Protein AF-A0A088SK46-F1 (afdb_monomer_lite)

pLDDT: mean 75.3, std 12.59, range [52.19, 94.25]

Sequence (56 aa):
APNISRDVIKQLLPKAPPLQELIDQYDVQRDDSSDGSLEDDDYHATTETIITMPTE

Organism: Meleagris gallopavo (NCBI:txid9103)

Structure (mmCIF, N/CA/C/O backbone):
data_AF-A0A088SK46-F1
#
_entry.id   AF-A0A088SK46-F1
#
loop_
_atom_site.group_PDB
_atom_site.id
_atom_site.type_symbol
_atom_site.label_atom_id
_atom_site.label_alt_id
_atom_site.label_comp_id
_atom_site.label_asym_id
_atom_site.label_entity_id
_atom_site.label_seq_id
_atom_site.pdbx_PDB_ins_code
_atom_site.Cartn_x
_atom_site.Cartn_y
_atom_site.Cartn_z
_atom_site.occupancy
_atom_site.B_iso_or_equiv
_atom_site.auth_seq_id
_atom_site.auth_comp_id
_atom_site.auth_asym_id
_atom_site.auth_atom_id
_atom_site.pdbx_PDB_model_num
ATOM 1 N N . ALA A 1 1 ? -11.171 -18.881 -4.463 1.00 56.00 1 ALA A N 1
ATOM 2 C CA . ALA A 1 1 ? -11.141 -17.656 -3.635 1.00 56.00 1 ALA A CA 1
ATOM 3 C C . ALA A 1 1 ? -11.702 -17.986 -2.254 1.00 56.00 1 ALA A C 1
ATOM 5 O O . ALA A 1 1 ? -12.537 -18.884 -2.185 1.00 56.00 1 ALA A O 1
ATOM 6 N N . PRO A 1 2 ? -11.242 -17.345 -1.169 1.00 76.62 2 PRO A N 1
ATOM 7 C CA . PRO A 1 2 ? -11.812 -17.569 0.160 1.00 76.62 2 PRO A CA 1
ATOM 8 C C . PRO A 1 2 ? -13.302 -17.181 0.195 1.00 76.62 2 PRO A C 1
ATOM 10 O O . PRO A 1 2 ? -13.696 -16.173 -0.388 1.00 76.62 2 PRO A O 1
ATOM 13 N N . ASN A 1 3 ? -14.131 -17.979 0.876 1.00 82.69 3 ASN A N 1
ATOM 14 C CA . ASN A 1 3 ? -15.586 -17.787 0.971 1.00 82.69 3 ASN A CA 1
ATOM 15 C C . ASN A 1 3 ? -15.944 -16.768 2.067 1.00 82.69 3 ASN A C 1
ATOM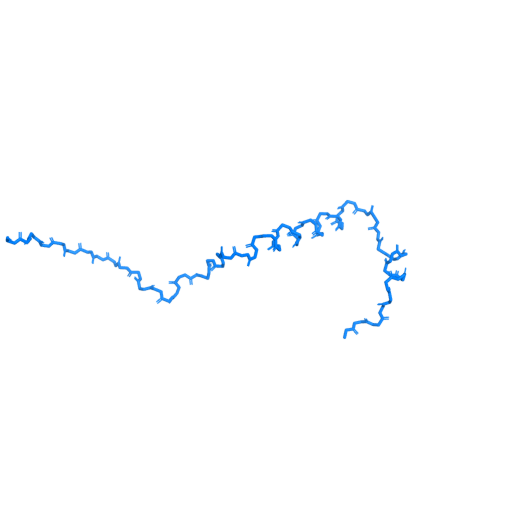 17 O O . ASN A 1 3 ? -16.471 -17.131 3.116 1.00 82.69 3 ASN A O 1
ATOM 21 N N . ILE A 1 4 ? -15.625 -15.496 1.842 1.00 83.44 4 ILE A N 1
ATOM 22 C CA . ILE A 1 4 ? -15.944 -14.391 2.754 1.00 83.44 4 ILE A CA 1
ATOM 23 C C . ILE A 1 4 ? -16.816 -13.368 2.021 1.00 83.44 4 ILE A C 1
ATOM 25 O O . ILE A 1 4 ? -16.486 -12.919 0.925 1.00 83.44 4 ILE A O 1
ATOM 29 N N . SER A 1 5 ? -17.947 -13.003 2.626 1.00 86.75 5 SER A N 1
ATOM 30 C CA . SER A 1 5 ? -18.858 -11.987 2.094 1.00 86.75 5 SER A CA 1
ATOM 31 C C . SER A 1 5 ? -18.417 -10.573 2.483 1.00 86.75 5 SER A C 1
ATOM 33 O O . SER A 1 5 ? -17.727 -10.362 3.480 1.00 86.75 5 SER A O 1
ATOM 35 N N . ARG A 1 6 ? -18.842 -9.567 1.707 1.00 83.12 6 ARG A N 1
ATOM 36 C CA . ARG A 1 6 ? -18.460 -8.159 1.921 1.00 83.12 6 ARG A CA 1
ATOM 37 C C . ARG A 1 6 ? -18.867 -7.630 3.300 1.00 83.12 6 ARG A C 1
ATOM 39 O O . ARG A 1 6 ? -18.157 -6.804 3.868 1.00 83.12 6 ARG A O 1
ATOM 46 N N . ASP A 1 7 ? -19.986 -8.101 3.838 1.00 85.00 7 ASP A N 1
ATOM 47 C CA . ASP A 1 7 ? -20.469 -7.715 5.168 1.00 85.00 7 ASP A CA 1
ATOM 48 C C . ASP A 1 7 ? -19.566 -8.259 6.277 1.00 85.00 7 ASP A C 1
ATOM 50 O O . ASP A 1 7 ? -19.217 -7.534 7.207 1.00 85.00 7 ASP A O 1
ATOM 54 N N . VAL A 1 8 ? -19.087 -9.494 6.107 1.00 85.25 8 VAL A N 1
ATOM 55 C CA . VAL A 1 8 ? -18.117 -10.130 7.004 1.00 85.25 8 VAL A CA 1
ATOM 56 C C . VAL A 1 8 ? -16.780 -9.381 6.949 1.00 85.25 8 VAL A C 1
ATOM 58 O O . VAL A 1 8 ? -16.202 -9.100 7.995 1.00 85.25 8 VAL A O 1
ATOM 61 N N . ILE A 1 9 ? -16.335 -8.936 5.765 1.00 84.12 9 ILE A N 1
ATOM 62 C CA . ILE A 1 9 ? -15.128 -8.097 5.619 1.00 84.12 9 ILE A CA 1
ATOM 63 C C . ILE A 1 9 ? -15.261 -6.795 6.406 1.00 84.12 9 ILE A C 1
ATOM 65 O O . ILE A 1 9 ? -14.350 -6.444 7.139 1.00 84.12 9 ILE A O 1
ATOM 69 N N . LYS A 1 10 ? -16.382 -6.074 6.303 1.00 79.56 10 LYS A N 1
ATOM 70 C CA . LYS A 1 10 ? -16.549 -4.791 7.013 1.00 79.56 10 LYS A CA 1
ATOM 71 C C . LYS A 1 10 ? -16.491 -4.930 8.536 1.00 79.56 10 LYS A C 1
ATOM 73 O O . LYS A 1 10 ? -16.126 -3.969 9.206 1.00 79.56 10 LYS A O 1
ATOM 78 N N . GLN A 1 11 ? -16.880 -6.089 9.065 1.00 81.81 11 GLN A N 1
ATOM 79 C CA . GLN A 1 11 ? -16.866 -6.368 10.499 1.00 81.81 11 GLN A CA 1
ATOM 80 C C . GLN A 1 11 ? -15.504 -6.885 10.983 1.00 81.81 11 GLN A C 1
ATOM 82 O O . GLN A 1 11 ? -15.110 -6.595 12.110 1.00 81.81 11 GLN A O 1
ATOM 87 N N . LEU A 1 12 ? -14.791 -7.640 10.141 1.00 80.62 12 LEU A N 1
ATOM 88 C CA . LEU A 1 12 ? -13.485 -8.217 10.465 1.00 80.62 12 LEU A CA 1
ATOM 89 C C . LEU A 1 12 ? -12.306 -7.316 10.114 1.00 80.62 12 LEU A C 1
ATOM 91 O O . LEU A 1 12 ? -11.260 -7.482 10.728 1.00 80.62 12 LEU A O 1
ATOM 95 N N . LEU A 1 13 ? -12.448 -6.406 9.147 1.00 79.69 13 LEU A N 1
ATOM 96 C CA . LEU A 1 13 ? -11.369 -5.542 8.687 1.00 79.69 13 LEU A CA 1
ATOM 97 C C . LEU A 1 13 ? -11.137 -4.423 9.717 1.00 79.69 13 LEU A C 1
ATOM 99 O O . LEU A 1 13 ? -11.979 -3.527 9.854 1.00 79.69 13 LEU A O 1
ATOM 103 N N . PRO A 1 14 ? -10.006 -4.442 10.443 1.00 80.56 14 PRO A N 1
ATOM 104 C CA . PRO A 1 14 ? -9.670 -3.382 11.378 1.00 80.56 14 PRO A CA 1
ATOM 105 C C . PRO A 1 14 ? -9.476 -2.061 10.630 1.00 80.56 14 PRO A C 1
ATOM 107 O O . PRO A 1 14 ? -8.703 -1.989 9.677 1.00 80.56 14 PRO A O 1
ATOM 11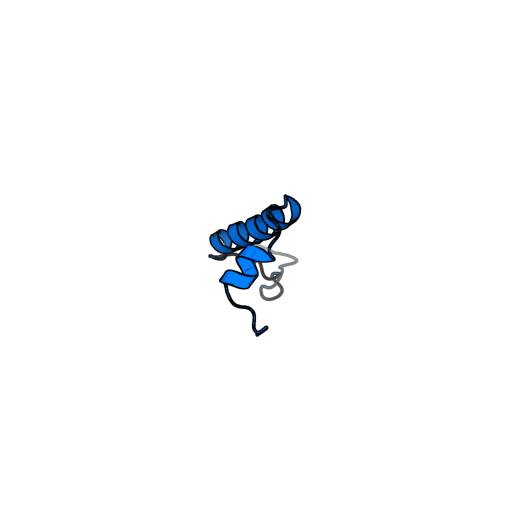0 N N . LYS A 1 15 ? -10.101 -0.986 11.117 1.00 72.88 15 LYS A N 1
ATOM 111 C CA . LYS A 1 15 ? -9.819 0.393 10.676 1.00 72.88 15 LYS A CA 1
ATOM 112 C C . LYS A 1 15 ? -8.556 0.938 11.348 1.00 72.88 15 LYS A C 1
ATOM 114 O O . LYS A 1 15 ? -8.583 1.988 11.984 1.00 72.88 15 LYS A O 1
ATOM 119 N N . ALA A 1 16 ? -7.484 0.157 11.308 1.00 80.00 16 ALA A N 1
ATOM 120 C CA . ALA A 1 16 ? -6.220 0.496 11.939 1.00 80.00 16 ALA A CA 1
ATOM 121 C C . ALA A 1 16 ? -5.279 1.161 10.915 1.00 80.00 16 ALA A C 1
ATOM 123 O O . ALA A 1 16 ? -5.298 0.756 9.749 1.00 80.00 16 ALA A O 1
ATOM 124 N N . PRO A 1 17 ? -4.414 2.102 11.346 1.00 77.06 17 PRO A N 1
ATOM 125 C CA . PRO A 1 17 ? -3.423 2.750 10.484 1.00 77.06 17 PRO A CA 1
ATOM 126 C C . PRO A 1 17 ? -2.626 1.804 9.563 1.00 77.06 17 PRO A C 1
ATOM 128 O O . PRO A 1 17 ? -2.590 2.077 8.368 1.00 77.06 17 PRO A O 1
ATOM 131 N N . PRO A 1 18 ? -2.089 0.651 10.026 1.00 81.88 18 PRO A N 1
ATOM 132 C CA . PRO A 1 18 ? -1.241 -0.188 9.171 1.00 81.88 18 PRO A CA 1
ATOM 133 C C . PRO A 1 18 ? -1.979 -0.822 7.983 1.00 81.88 18 PRO A C 1
ATOM 135 O O . PRO A 1 18 ? -1.372 -1.102 6.955 1.00 81.88 18 PRO A O 1
ATOM 138 N N . LEU A 1 19 ? -3.288 -1.071 8.100 1.00 81.69 19 LEU A N 1
ATOM 139 C CA . LEU A 1 19 ? -4.073 -1.609 6.985 1.00 81.69 19 LEU A CA 1
ATOM 140 C C . LEU A 1 19 ? -4.438 -0.531 5.971 1.00 81.69 19 LEU A C 1
ATOM 142 O O . LEU A 1 19 ? -4.512 -0.823 4.782 1.00 81.69 19 LEU A O 1
ATOM 146 N N . GLN A 1 20 ? -4.658 0.692 6.451 1.00 77.75 20 GLN A N 1
ATOM 147 C CA . GLN A 1 20 ? -4.885 1.856 5.607 1.00 77.75 20 GLN A CA 1
ATOM 148 C C . GLN A 1 20 ? -3.652 2.083 4.720 1.00 77.75 20 GLN A C 1
ATOM 150 O O . G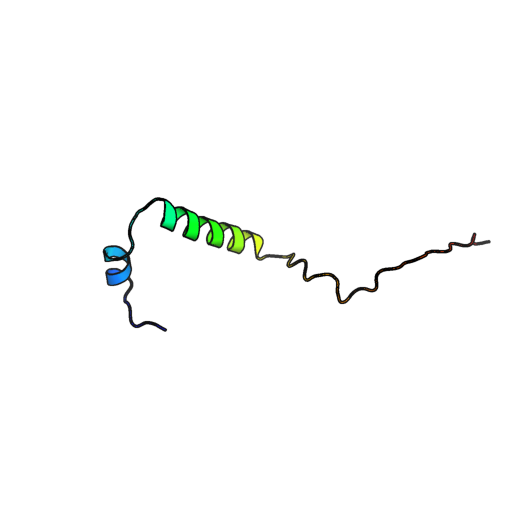LN A 1 20 ? -3.781 2.051 3.504 1.00 77.75 20 GLN A O 1
ATOM 155 N N . GLU A 1 21 ? -2.453 2.112 5.317 1.00 79.94 21 GLU A N 1
ATOM 156 C CA . GLU A 1 21 ? -1.186 2.257 4.585 1.00 79.94 21 GLU A CA 1
ATOM 157 C C . GLU A 1 21 ? -0.987 1.177 3.516 1.00 79.94 21 GLU A C 1
ATOM 159 O O . GLU A 1 21 ? -0.492 1.468 2.430 1.00 79.94 21 GLU A O 1
ATOM 164 N N . LEU A 1 22 ? -1.371 -0.074 3.796 1.00 83.06 22 LEU A N 1
ATOM 165 C CA . LEU A 1 22 ? -1.315 -1.153 2.807 1.00 83.06 22 LEU A CA 1
ATOM 166 C C . LEU A 1 22 ? -2.287 -0.919 1.647 1.00 83.06 22 LEU A C 1
ATOM 168 O O . LEU A 1 22 ? -1.912 -1.139 0.504 1.00 83.06 22 LEU A O 1
ATOM 172 N N . ILE A 1 23 ? -3.519 -0.480 1.917 1.00 82.56 23 ILE A N 1
ATOM 173 C CA . ILE A 1 23 ? -4.511 -0.187 0.872 1.00 82.56 23 ILE A CA 1
ATOM 174 C C . ILE A 1 23 ? -4.047 0.990 0.005 1.00 82.56 23 ILE A C 1
ATOM 176 O O . ILE A 1 23 ? -4.108 0.890 -1.219 1.00 82.56 23 ILE A O 1
ATOM 180 N N . ASP A 1 24 ? -3.538 2.056 0.626 1.00 82.94 24 ASP A N 1
ATOM 181 C CA . ASP A 1 24 ? -3.027 3.247 -0.062 1.00 82.94 24 ASP A CA 1
ATOM 182 C C . ASP A 1 24 ? -1.853 2.912 -1.009 1.00 82.94 24 ASP A C 1
ATOM 184 O O . ASP A 1 24 ? -1.792 3.433 -2.121 1.00 82.94 24 ASP A O 1
ATOM 188 N N . GLN A 1 25 ? -0.965 1.976 -0.640 1.00 78.81 25 GLN A N 1
ATOM 189 C CA . GLN A 1 25 ? 0.131 1.516 -1.512 1.00 78.81 25 GLN A CA 1
ATOM 190 C C . GLN A 1 25 ? -0.365 0.877 -2.819 1.00 78.81 25 GLN A C 1
ATOM 192 O O . GLN A 1 25 ? 0.232 1.092 -3.872 1.00 78.81 25 GLN A O 1
ATOM 197 N N . TYR A 1 26 ? -1.449 0.097 -2.768 1.00 74.88 26 TYR A N 1
ATOM 198 C CA . TYR A 1 26 ? -2.009 -0.544 -3.963 1.00 74.88 26 TYR A CA 1
ATOM 199 C C . TYR A 1 26 ? -2.899 0.394 -4.783 1.00 74.88 26 TYR A C 1
ATOM 201 O O . TYR A 1 26 ? -3.041 0.178 -5.984 1.00 74.88 26 TYR A O 1
ATOM 209 N N . ASP A 1 27 ? -3.501 1.413 -4.165 1.00 72.25 27 ASP A N 1
ATOM 210 C CA . ASP A 1 27 ? -4.274 2.434 -4.884 1.00 72.25 27 ASP A CA 1
ATOM 211 C C . ASP A 1 27 ? -3.352 3.304 -5.752 1.00 72.25 27 ASP A C 1
ATOM 213 O O . ASP A 1 27 ? -3.599 3.460 -6.946 1.00 72.25 27 ASP A O 1
ATOM 217 N N . VAL A 1 28 ? -2.214 3.735 -5.191 1.00 65.19 28 VAL A N 1
ATOM 218 C CA . VAL A 1 28 ? -1.154 4.458 -5.919 1.00 65.19 28 VAL A CA 1
ATOM 219 C C . VAL A 1 28 ? -0.600 3.630 -7.078 1.00 65.19 28 VAL A C 1
ATOM 221 O O . VAL A 1 28 ? -0.477 4.133 -8.191 1.00 65.19 28 VAL A O 1
ATOM 224 N N . GLN A 1 29 ? -0.322 2.342 -6.855 1.00 59.53 29 GLN A N 1
ATOM 225 C CA . GLN A 1 29 ? 0.161 1.462 -7.923 1.00 59.53 29 GLN A CA 1
ATOM 226 C C . GLN A 1 29 ? -0.861 1.276 -9.046 1.00 59.53 29 GLN A C 1
ATOM 228 O O . GLN A 1 29 ? -0.472 0.994 -10.172 1.00 59.53 29 GLN A O 1
ATOM 233 N N . ARG A 1 30 ? -2.162 1.414 -8.768 1.00 56.62 30 ARG A N 1
ATOM 234 C CA . ARG A 1 30 ? -3.225 1.210 -9.757 1.00 56.62 30 ARG A CA 1
ATOM 235 C C . ARG A 1 30 ? -3.408 2.403 -10.694 1.00 56.62 30 ARG A C 1
ATOM 237 O O . ARG A 1 30 ? -3.792 2.182 -11.840 1.00 56.62 30 ARG A O 1
ATOM 244 N N . ASP A 1 31 ? -3.142 3.618 -10.220 1.00 54.44 31 ASP A N 1
ATOM 245 C CA . ASP A 1 31 ? -3.138 4.834 -11.050 1.00 54.44 31 ASP A CA 1
ATOM 246 C C . ASP A 1 31 ? -1.854 4.932 -11.898 1.00 54.44 31 ASP A C 1
ATOM 248 O O . ASP A 1 31 ? -1.906 5.359 -13.045 1.00 54.44 31 ASP A O 1
ATOM 252 N N . ASP A 1 32 ? -0.735 4.409 -11.383 1.00 55.00 32 ASP A N 1
ATOM 253 C CA . ASP A 1 32 ? 0.562 4.321 -12.082 1.00 55.00 32 ASP A CA 1
ATOM 254 C C . ASP A 1 32 ? 0.710 3.038 -12.936 1.00 55.00 32 ASP A C 1
ATOM 256 O O . 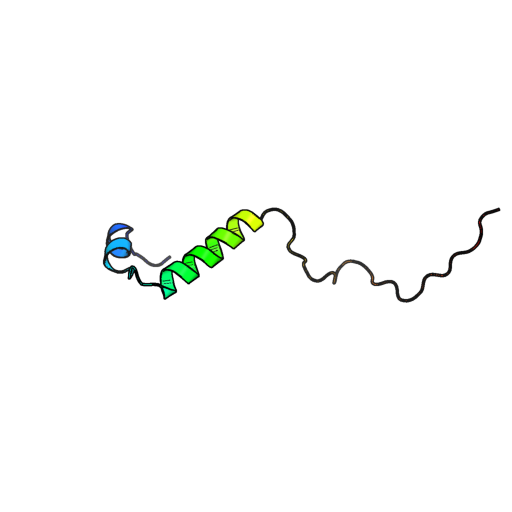ASP A 1 32 ? 1.699 2.834 -13.630 1.00 55.00 32 ASP A O 1
ATOM 260 N N . SER A 1 33 ? -0.295 2.150 -12.934 1.00 52.94 33 SER A N 1
ATOM 261 C CA . SER A 1 33 ? -0.301 0.921 -13.755 1.00 52.94 33 SER A CA 1
ATOM 262 C C . SER A 1 33 ? -0.479 1.188 -15.257 1.00 52.94 33 SER A C 1
ATOM 264 O O . SER A 1 33 ? -0.508 0.241 -16.050 1.00 52.94 33 SER A O 1
ATOM 266 N N . SER A 1 34 ? -0.639 2.445 -15.673 1.00 54.66 34 SER A N 1
ATOM 267 C CA . SER A 1 34 ? -0.485 2.824 -17.072 1.00 54.66 34 SER A CA 1
ATOM 268 C C . SER A 1 34 ? 0.961 3.220 -17.337 1.00 54.66 34 SER A C 1
ATOM 270 O O . SER A 1 34 ? 1.357 4.329 -17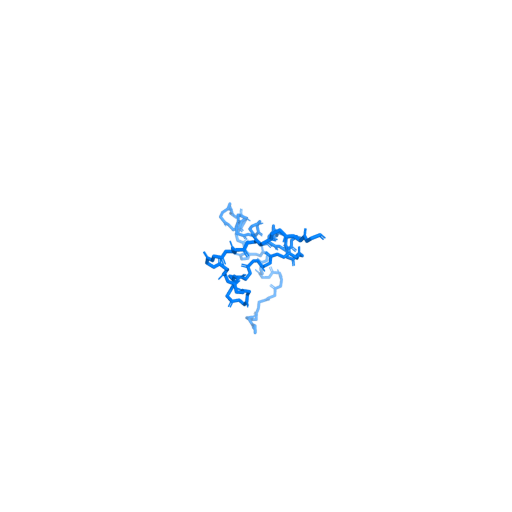.003 1.00 54.66 34 SER A O 1
ATOM 272 N N . ASP A 1 35 ? 1.663 2.338 -18.043 1.00 53.56 35 ASP A N 1
ATOM 273 C CA . ASP A 1 35 ? 2.884 2.638 -18.793 1.00 53.56 35 ASP A CA 1
ATOM 274 C C . ASP A 1 35 ? 4.151 2.842 -17.950 1.00 53.56 35 ASP A C 1
ATOM 276 O O . ASP A 1 35 ? 4.410 3.908 -17.409 1.00 53.56 35 ASP A O 1
ATOM 280 N N . GLY A 1 36 ? 4.987 1.805 -17.896 1.00 52.19 36 GLY A N 1
ATOM 281 C CA . GLY A 1 36 ? 6.317 1.922 -17.302 1.00 52.19 36 GLY A CA 1
ATOM 282 C C . GLY A 1 36 ? 6.635 0.881 -16.246 1.00 52.19 36 GLY A C 1
ATOM 283 O O . GLY A 1 36 ? 7.376 1.169 -15.309 1.00 52.19 36 GLY A O 1
ATOM 284 N N . SER A 1 37 ? 6.166 -0.359 -16.416 1.00 52.97 37 SER A N 1
ATOM 285 C CA . SER A 1 37 ? 7.026 -1.467 -16.010 1.00 52.97 37 SER A CA 1
ATOM 286 C C . SER A 1 37 ? 8.321 -1.287 -16.798 1.00 52.97 37 SER A C 1
ATOM 288 O O . SER A 1 37 ? 8.409 -1.696 -17.952 1.00 52.97 37 SER A O 1
ATOM 290 N N . LEU A 1 38 ? 9.298 -0.606 -16.196 1.00 57.88 38 LEU A N 1
ATOM 291 C CA . LEU A 1 38 ? 10.707 -0.770 -16.508 1.00 57.88 38 LEU A CA 1
ATOM 292 C C . LEU A 1 38 ? 11.018 -2.219 -16.132 1.00 57.88 38 LEU A C 1
ATOM 294 O O . LEU A 1 38 ? 11.607 -2.501 -15.093 1.00 57.88 38 LEU A O 1
ATOM 298 N N . GLU A 1 39 ? 10.492 -3.150 -16.930 1.00 57.31 39 GLU A N 1
ATOM 299 C CA . GLU A 1 39 ? 11.073 -4.469 -17.055 1.00 57.31 39 GLU A CA 1
ATOM 300 C C . GLU A 1 39 ? 12.555 -4.182 -17.273 1.00 57.31 39 GLU A C 1
ATOM 302 O O . GLU A 1 39 ? 12.884 -3.333 -18.111 1.00 57.31 39 GLU A O 1
ATOM 307 N N . ASP A 1 40 ? 13.411 -4.772 -16.433 1.00 59.31 40 ASP A N 1
ATOM 308 C CA . ASP A 1 40 ? 14.857 -4.720 -16.624 1.00 59.31 40 ASP A CA 1
ATOM 309 C C . ASP A 1 40 ? 15.101 -4.863 -18.123 1.00 59.31 40 ASP A C 1
ATOM 311 O O . ASP A 1 40 ? 14.505 -5.734 -18.768 1.00 59.31 40 ASP A O 1
ATOM 315 N N . ASP A 1 41 ? 15.871 -3.937 -18.687 1.00 60.47 41 ASP A N 1
ATOM 316 C CA . ASP A 1 41 ? 16.090 -3.827 -20.124 1.00 60.47 41 ASP A CA 1
ATOM 317 C C . ASP A 1 41 ? 16.985 -4.973 -20.643 1.00 60.47 41 ASP A C 1
ATOM 319 O O . ASP A 1 41 ? 17.926 -4.786 -21.404 1.00 60.47 41 ASP A O 1
ATOM 323 N N . ASP A 1 42 ? 16.694 -6.196 -20.202 1.00 65.44 42 ASP A N 1
ATOM 324 C CA . ASP A 1 42 ? 17.293 -7.463 -20.591 1.00 65.44 42 ASP A CA 1
ATOM 325 C C . ASP A 1 42 ? 17.035 -7.772 -22.074 1.00 65.44 42 ASP A C 1
ATOM 327 O O . ASP A 1 42 ? 17.628 -8.698 -22.634 1.00 65.44 42 ASP A O 1
ATOM 331 N N . TYR A 1 43 ? 16.125 -7.031 -22.717 1.00 74.19 43 TYR A N 1
ATOM 332 C CA . TYR A 1 43 ? 15.780 -7.216 -24.120 1.00 74.19 43 TYR A CA 1
ATOM 333 C C . TYR A 1 43 ? 16.543 -6.281 -25.068 1.00 74.19 43 TYR A C 1
ATOM 335 O O . TYR A 1 43 ? 16.910 -6.722 -26.163 1.00 74.19 43 TYR A O 1
ATOM 343 N N . HIS A 1 44 ? 16.804 -5.018 -24.708 1.00 81.81 44 HIS A N 1
ATOM 344 C CA . HIS A 1 44 ? 17.583 -4.137 -25.580 1.00 81.81 44 HIS A CA 1
ATOM 345 C C . HIS A 1 44 ? 19.088 -4.313 -25.323 1.00 81.81 44 HIS A C 1
ATOM 347 O O . HIS A 1 44 ? 19.569 -4.460 -24.205 1.00 81.81 44 HIS A O 1
ATOM 353 N N . ALA A 1 45 ? 19.874 -4.335 -26.400 1.00 81.06 45 ALA A N 1
ATOM 354 C CA . ALA A 1 45 ? 21.312 -4.554 -26.296 1.00 81.06 45 ALA A CA 1
ATOM 355 C C . ALA A 1 45 ? 22.031 -3.321 -25.715 1.00 81.06 45 ALA A C 1
ATOM 357 O O . ALA A 1 45 ? 22.048 -2.252 -26.332 1.00 81.06 45 ALA A O 1
ATOM 358 N N . THR A 1 46 ? 22.717 -3.488 -24.582 1.00 83.25 46 THR A N 1
ATOM 359 C CA . THR A 1 46 ? 23.614 -2.466 -24.024 1.00 83.25 46 THR A CA 1
ATOM 360 C C . THR A 1 46 ? 24.830 -2.282 -24.932 1.00 83.25 46 THR A C 1
ATOM 362 O O . THR A 1 46 ? 25.615 -3.206 -25.149 1.00 83.25 46 THR A O 1
ATOM 365 N N . THR A 1 47 ? 25.008 -1.084 -25.485 1.00 88.50 47 THR A N 1
ATOM 366 C CA . THR A 1 47 ? 26.154 -0.788 -26.359 1.00 88.50 47 THR A CA 1
ATOM 367 C C . THR A 1 47 ? 27.383 -0.419 -25.525 1.00 88.50 47 THR A C 1
ATOM 369 O O . THR A 1 47 ? 27.380 0.602 -24.846 1.00 88.50 47 THR A O 1
ATOM 372 N N . GLU A 1 48 ? 28.454 -1.216 -25.599 1.00 89.19 48 GLU A N 1
ATOM 373 C CA . GLU A 1 48 ? 29.692 -0.978 -24.834 1.00 89.19 48 GLU A CA 1
ATOM 374 C C . GLU A 1 48 ? 30.612 0.081 -25.471 1.00 89.19 48 GLU A C 1
ATOM 376 O O . GLU A 1 48 ? 31.358 0.771 -24.779 1.00 89.19 48 GLU A O 1
ATOM 381 N N . THR A 1 49 ? 30.590 0.246 -26.796 1.00 92.50 49 THR A N 1
ATOM 382 C CA . THR A 1 49 ? 31.422 1.243 -27.490 1.00 92.50 49 THR A CA 1
ATOM 383 C C . THR A 1 49 ? 30.762 1.705 -28.787 1.00 92.50 49 THR A C 1
ATOM 385 O O 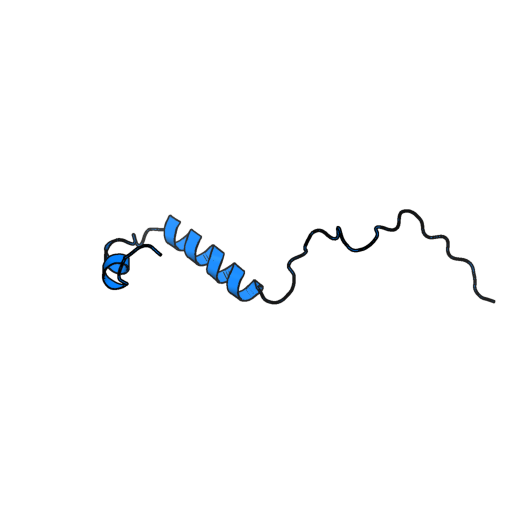. THR A 1 49 ? 30.344 0.885 -29.601 1.00 92.50 49 THR A O 1
ATOM 388 N N . ILE A 1 50 ? 30.717 3.024 -29.006 1.00 91.38 50 ILE A N 1
ATOM 389 C CA . ILE A 1 50 ? 30.239 3.652 -30.246 1.00 91.38 50 ILE A CA 1
ATOM 390 C C . ILE A 1 50 ? 31.417 4.378 -30.898 1.00 91.38 50 ILE A C 1
ATOM 392 O O . ILE A 1 50 ? 32.026 5.252 -30.283 1.00 91.38 50 ILE A O 1
ATOM 396 N N . ILE A 1 51 ? 31.730 4.031 -32.149 1.00 92.75 51 ILE A N 1
ATOM 397 C CA . ILE A 1 51 ? 32.718 4.744 -32.967 1.00 92.75 51 ILE A CA 1
ATOM 398 C C . ILE A 1 51 ? 31.966 5.431 -34.103 1.00 92.75 51 ILE A C 1
ATOM 400 O O . ILE A 1 51 ? 31.448 4.767 -35.000 1.00 92.75 51 ILE A O 1
ATOM 404 N N . THR A 1 52 ? 31.917 6.760 -34.070 1.00 92.19 52 THR A N 1
ATOM 405 C CA . THR A 1 52 ? 31.269 7.564 -35.112 1.00 92.19 52 THR A CA 1
ATOM 406 C C . THR A 1 52 ? 32.314 8.097 -36.085 1.00 92.19 52 THR A C 1
ATOM 408 O O . THR A 1 52 ? 33.303 8.698 -35.666 1.00 92.19 52 THR A O 1
ATOM 411 N N . MET A 1 53 ? 32.079 7.903 -37.384 1.00 94.25 53 MET A N 1
ATOM 412 C CA . MET A 1 53 ? 32.906 8.456 -38.461 1.00 94.25 53 MET A CA 1
ATOM 413 C C . MET A 1 53 ? 32.243 9.704 -39.067 1.00 94.25 53 MET A C 1
ATOM 415 O O . MET A 1 53 ? 31.012 9.761 -39.109 1.00 94.25 53 MET A O 1
ATOM 419 N N . PRO A 1 54 ? 33.017 10.695 -39.548 1.00 90.44 54 PRO A N 1
ATOM 420 C CA . PRO A 1 54 ? 32.462 11.836 -40.270 1.00 90.44 54 PRO A CA 1
ATOM 421 C C . PRO A 1 54 ? 31.841 11.383 -41.598 1.00 90.44 54 PRO A C 1
ATOM 423 O O . PRO A 1 54 ? 32.433 10.584 -42.323 1.00 90.44 54 PRO A O 1
ATOM 426 N N . THR A 1 55 ? 30.652 11.894 -41.912 1.00 81.06 55 THR A N 1
ATOM 427 C CA . THR A 1 55 ? 30.034 11.745 -43.236 1.00 81.06 55 THR A CA 1
ATOM 428 C C . THR A 1 55 ? 30.546 12.844 -44.167 1.00 81.06 55 THR A C 1
ATOM 430 O O . THR A 1 55 ? 30.652 13.990 -43.729 1.00 81.06 55 THR A O 1
ATOM 433 N N . GLU A 1 56 ? 30.874 12.475 -45.408 1.00 75.81 56 GLU A N 1
ATOM 434 C CA . GLU A 1 56 ? 31.348 13.376 -46.478 1.00 75.81 56 GLU A CA 1
ATOM 435 C C . GLU A 1 56 ? 30.291 14.403 -46.913 1.00 75.81 56 GLU A C 1
ATOM 437 O O . GLU A 1 56 ? 29.094 14.034 -46.974 1.00 75.81 56 GLU A O 1
#

Foldseek 3Di:
DDPDDPVNCVVPPDPDPVVVVVVVVVVVVVVVVPDDPPPPVPPDDDDPDDDDDDDD

Radius of gyration: 23.95 Å; chains: 1; bounding box: 53×31×58 Å

Secondary structure (DSSP, 8-state):
-----HHHHHHHS---HHHHHHHHHHHHHHHTTSS-----S-SSPPPS---PPPP-